Protein AF-A0A1I8HQC6-F1 (afdb_monomer)

InterPro domains:
  IPR019186 Nucleolar protein 12 [PF09805] (12-85)
  IPR019186 Nucleolar protein 12 [PTHR14577] (7-108)

Organism: NCBI:txid282301

pLDDT: mean 79.43, std 14.46, range [48.34, 97.94]

Mean predicted aligned error: 18.42 Å

Sequence (140 aa):
LEVMTRPPSKQKNKKPTAKRVILFDEAKRAEYLTGFHKRKVERRKLALRKAADELKEEKRLLKERHEALVLQRAGVLAPDMQMIECQPVTEELPEHTVTVTELDLQPTATIKEELQQEVERRIEDEAKQAKVSKKIQEED

Foldseek 3Di:
DDDDDDDDDDPDPDDDDPDDDDDDDVVVVVCVVVVPVVVVVVVVVVVVVVVVVVVVVVVVVVVVVVVVVVVVVVVVVDDPPPDPVQDFDWDDDPPDIDTDHDDPPDPCPVVVVVVVVVVVVVVVVVVVVVVVVVVVVVVD

Nearest PDB structures (foldseek):
  1fxk-assembly1_B  TM=2.837E-01  e=4.762E+00  Methanothermobacter thermautotrophicus
  6nrb-assembly1_2  TM=2.767E-01  e=6.279E+00  Homo sapiens

Radius of gyration: 35.56 Å; Cα contacts (8 Å, |Δi|>4): 19; chains: 1; bounding box: 65×60×91 Å

Secondary structure (DSSP, 8-state):
----PPP------------------HHHHHHHHHTHHHHHHHHHHHHHHHHHHHHHHHHHHHHHHHHHHHHHHHHHH-S---------EEEEETTEEEEE-------HHHHHHHHHHHHHHHHHHHHHHHHHHHHHHH--

Solvent-accessible surface area (backbone atoms only — not comparable to full-atom values): 8879 Å² total; per-residue (Å²): 135,85,80,87,72,79,76,87,76,82,79,71,89,70,75,86,71,79,87,81,82,85,82,76,60,62,68,63,49,49,48,60,73,66,37,54,66,60,53,52,50,51,53,51,51,52,52,52,49,51,54,52,51,52,52,50,51,52,53,50,54,50,49,54,52,49,53,51,49,50,52,54,49,50,65,74,59,59,92,75,76,67,78,78,74,84,66,72,53,69,51,79,50,102,88,52,75,49,75,56,72,86,78,82,76,70,66,69,63,59,61,49,52,53,50,50,55,50,53,50,51,50,53,52,51,53,53,50,49,55,50,53,57,52,54,60,68,72,77,114

Structure (mmCIF, N/CA/C/O backbone):
data_AF-A0A1I8HQC6-F1
#
_entry.id   AF-A0A1I8HQC6-F1
#
loop_
_atom_site.group_PDB
_atom_site.id
_atom_site.type_symbol
_atom_site.label_atom_id
_atom_site.label_alt_id
_atom_site.label_comp_id
_atom_site.label_asym_id
_atom_site.label_entity_id
_atom_site.label_seq_id
_atom_site.pdbx_PDB_ins_code
_atom_site.Cartn_x
_atom_site.Cartn_y
_atom_site.Cartn_z
_atom_site.occupancy
_atom_site.B_iso_or_equiv
_atom_site.auth_seq_id
_atom_site.auth_comp_id
_atom_site.auth_asym_id
_atom_site.auth_atom_id
_atom_site.pdbx_PDB_model_num
ATOM 1 N N . LEU A 1 1 ? 36.266 9.544 28.941 1.00 53.84 1 LEU A N 1
ATOM 2 C CA . LEU A 1 1 ? 34.788 9.620 28.944 1.00 53.84 1 LEU A CA 1
ATOM 3 C C . LEU A 1 1 ? 34.386 10.630 30.007 1.00 53.84 1 LEU A C 1
ATOM 5 O O . LEU A 1 1 ? 34.400 10.302 31.184 1.00 53.84 1 LEU A O 1
ATOM 9 N N . GLU A 1 2 ? 34.151 11.875 29.604 1.00 59.34 2 GLU A N 1
ATOM 10 C CA . GLU A 1 2 ? 33.737 12.947 30.510 1.00 59.34 2 GLU A CA 1
ATOM 11 C C . GLU A 1 2 ? 32.213 12.875 30.683 1.00 59.34 2 GLU A C 1
ATOM 13 O O . GLU A 1 2 ? 31.460 12.912 29.709 1.00 59.34 2 GLU A O 1
ATOM 18 N N . VAL A 1 3 ? 31.749 12.664 31.915 1.00 64.75 3 VAL A N 1
ATOM 19 C CA . VAL A 1 3 ? 30.323 12.494 32.214 1.00 64.75 3 VAL A CA 1
ATOM 20 C C . VAL A 1 3 ? 29.701 13.879 32.356 1.00 64.75 3 VAL A C 1
ATOM 22 O O . VAL A 1 3 ? 29.881 14.545 33.373 1.00 64.75 3 VAL A O 1
ATOM 25 N N . MET A 1 4 ? 28.954 14.318 31.340 1.00 71.69 4 MET A N 1
ATOM 26 C CA . MET A 1 4 ? 28.136 15.530 31.423 1.00 71.69 4 MET A CA 1
ATOM 27 C C . MET A 1 4 ? 27.062 15.349 32.505 1.00 71.69 4 MET A C 1
ATOM 29 O O . MET A 1 4 ? 26.015 14.744 32.270 1.00 71.69 4 MET A O 1
ATOM 33 N N . THR A 1 5 ? 27.300 15.879 33.703 1.00 77.88 5 THR A N 1
ATOM 34 C CA . THR A 1 5 ? 26.263 15.987 34.733 1.00 77.88 5 THR A CA 1
ATOM 35 C C . THR A 1 5 ? 25.451 17.260 34.495 1.00 77.88 5 THR A C 1
ATOM 37 O O . THR A 1 5 ? 25.993 18.331 34.221 1.00 77.88 5 THR A O 1
ATOM 40 N N . ARG A 1 6 ? 24.114 17.149 34.531 1.00 73.31 6 ARG A N 1
ATOM 41 C CA . ARG A 1 6 ? 23.240 18.322 34.381 1.00 73.31 6 ARG A CA 1
ATOM 42 C C . ARG A 1 6 ? 23.417 19.250 35.586 1.00 73.31 6 ARG A C 1
ATOM 44 O O . ARG A 1 6 ? 23.388 18.762 36.716 1.00 73.31 6 ARG A O 1
ATOM 51 N N . PRO A 1 7 ? 23.517 20.572 35.372 1.00 76.06 7 PRO A N 1
ATOM 52 C CA . PRO A 1 7 ? 23.606 21.524 36.468 1.00 76.06 7 PRO A CA 1
ATOM 53 C C . PRO A 1 7 ? 22.325 21.493 37.321 1.00 76.06 7 PRO A C 1
ATOM 55 O O . PRO A 1 7 ? 21.234 21.246 36.790 1.00 76.06 7 PRO A O 1
ATOM 58 N N . PRO A 1 8 ? 22.425 21.758 38.636 1.00 71.12 8 PRO A N 1
ATOM 59 C CA . PRO A 1 8 ? 21.281 21.714 39.537 1.00 71.12 8 PRO A CA 1
ATOM 60 C C . PRO A 1 8 ? 20.250 22.775 39.133 1.00 71.12 8 PRO A C 1
ATOM 62 O O . PRO A 1 8 ? 20.500 23.981 39.198 1.00 71.12 8 PRO A O 1
ATOM 65 N N . SER A 1 9 ? 19.066 22.335 38.700 1.00 73.00 9 SER A N 1
ATOM 66 C CA . SER A 1 9 ? 17.987 23.256 38.349 1.00 73.00 9 SER A CA 1
ATOM 67 C C . SER A 1 9 ? 17.439 23.911 39.619 1.00 73.00 9 SER A C 1
ATOM 69 O O . SER A 1 9 ? 16.928 23.213 40.497 1.00 73.00 9 SER A O 1
ATOM 71 N N . LYS A 1 10 ? 17.482 25.245 39.707 1.00 71.25 10 LYS A N 1
ATOM 72 C CA . LYS A 1 10 ? 16.782 25.999 40.758 1.00 71.25 10 LYS A CA 1
ATOM 73 C C . LYS A 1 10 ? 15.279 25.746 40.621 1.00 71.25 10 LYS A C 1
ATOM 75 O O . LYS A 1 10 ? 14.643 26.252 39.693 1.00 71.25 10 LYS A O 1
ATOM 80 N N . GLN A 1 11 ? 14.716 24.949 41.525 1.00 66.94 11 GLN A N 1
ATOM 81 C CA . GLN A 1 11 ? 13.277 24.716 41.590 1.00 66.94 11 GLN A CA 1
ATOM 82 C C . GLN A 1 11 ? 12.597 26.032 41.980 1.00 66.94 11 GLN A C 1
ATOM 84 O O . GLN A 1 11 ? 12.622 26.456 43.131 1.00 66.94 11 GLN A O 1
ATOM 89 N N . LYS A 1 12 ? 12.022 26.732 40.997 1.00 67.69 12 LYS A N 1
ATOM 90 C CA . LYS A 1 12 ? 11.152 27.879 41.272 1.00 67.69 12 LYS A CA 1
ATOM 91 C C . LYS A 1 12 ? 9.902 27.337 41.966 1.00 67.69 12 LYS A C 1
ATOM 93 O O . LYS A 1 12 ? 9.244 26.468 41.395 1.00 67.69 12 LYS A O 1
ATOM 98 N N . ASN A 1 13 ? 9.575 27.860 43.151 1.00 67.06 13 ASN A N 1
ATOM 99 C CA . ASN A 1 13 ? 8.313 27.605 43.852 1.00 67.06 13 ASN A CA 1
ATOM 100 C C . ASN A 1 13 ? 7.139 28.046 42.962 1.00 67.06 13 ASN A C 1
ATOM 102 O O . ASN A 1 13 ? 6.692 29.193 42.998 1.00 67.06 13 ASN A O 1
ATOM 106 N N . LYS A 1 14 ? 6.674 27.145 42.093 1.00 70.50 14 LYS A N 1
ATOM 107 C CA . LYS A 1 14 ? 5.477 27.353 41.283 1.00 70.50 14 LYS A CA 1
ATOM 108 C C . LYS A 1 14 ? 4.284 27.208 42.217 1.00 70.50 14 LYS A C 1
ATOM 110 O O . LYS A 1 14 ? 4.109 26.160 42.832 1.00 70.50 14 LYS A O 1
ATOM 115 N N . LYS A 1 15 ? 3.472 28.263 42.316 1.00 74.12 15 LYS A N 1
ATOM 116 C CA . LYS A 1 15 ? 2.173 28.207 42.999 1.00 74.12 15 LYS A CA 1
ATOM 117 C C . LYS A 1 15 ? 1.387 27.003 42.452 1.00 74.12 15 LYS A C 1
ATOM 119 O O . LYS A 1 15 ? 1.459 26.771 41.239 1.00 74.12 15 LYS A O 1
ATOM 124 N N . PRO A 1 16 ? 0.677 26.235 43.297 1.00 70.19 16 PRO A N 1
ATOM 125 C CA . PRO A 1 16 ? -0.081 25.083 42.832 1.00 70.19 16 PRO A CA 1
ATOM 126 C C . PRO A 1 16 ? -1.077 25.557 41.774 1.00 70.19 16 PRO A C 1
ATOM 128 O O . PRO A 1 16 ? -1.953 26.378 42.038 1.00 70.19 16 PRO A O 1
ATOM 131 N N . THR A 1 17 ? -0.881 25.093 40.542 1.00 73.38 17 THR A N 1
ATOM 132 C CA . THR A 1 17 ? -1.820 25.365 39.453 1.00 73.38 17 THR A CA 1
ATOM 133 C C . THR A 1 17 ? -3.131 24.650 39.766 1.00 73.38 17 THR A C 1
ATOM 135 O O . THR A 1 17 ? -3.125 23.561 40.345 1.00 73.38 17 THR A O 1
ATOM 138 N N . ALA A 1 18 ? -4.260 25.288 39.448 1.00 78.25 18 ALA A N 1
ATOM 139 C CA . ALA A 1 18 ? -5.580 24.721 39.699 1.00 78.25 18 ALA A CA 1
ATOM 140 C C . ALA A 1 18 ? -5.675 23.296 39.127 1.00 78.25 18 ALA A C 1
ATOM 142 O O . ALA A 1 18 ? -5.199 23.029 38.019 1.00 78.25 18 ALA A O 1
ATOM 143 N N . LYS A 1 19 ? -6.279 22.379 39.893 1.00 81.31 19 LYS A N 1
ATOM 144 C CA . LYS A 1 19 ? -6.438 20.975 39.496 1.00 81.31 19 LYS A CA 1
ATOM 145 C C . LYS A 1 19 ? -7.239 20.920 38.191 1.00 81.31 19 LYS A C 1
ATOM 147 O O . LYS A 1 19 ? -8.419 21.256 38.171 1.00 81.31 19 LYS A O 1
ATOM 152 N N . ARG A 1 20 ? -6.592 20.514 37.095 1.00 83.50 20 ARG A N 1
ATOM 153 C CA . ARG A 1 20 ? -7.245 20.328 35.795 1.00 83.50 20 ARG A CA 1
ATOM 154 C C . ARG A 1 20 ? -7.979 18.991 35.807 1.00 83.50 20 ARG A C 1
ATOM 156 O O . ARG A 1 20 ? -7.343 17.942 35.843 1.00 83.50 20 ARG A O 1
ATOM 163 N N . VAL A 1 21 ? -9.307 19.040 35.777 1.00 84.69 21 VAL A N 1
ATOM 164 C CA . VAL A 1 21 ? -10.147 17.845 35.657 1.00 84.69 21 VAL A CA 1
ATOM 165 C C . VAL A 1 21 ? -10.252 17.479 34.179 1.00 84.69 21 VAL A C 1
ATOM 167 O O . VAL A 1 21 ? -10.644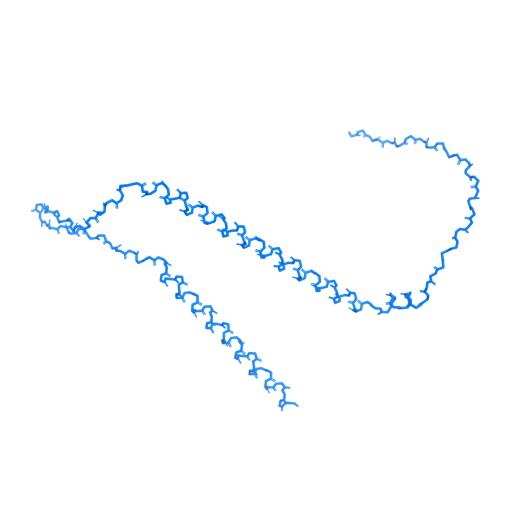 18.307 33.360 1.00 84.69 21 VAL A O 1
ATOM 170 N N . ILE A 1 22 ? -9.867 16.251 33.836 1.00 87.81 22 ILE A N 1
ATOM 171 C CA . ILE A 1 22 ? -10.054 15.695 32.495 1.00 87.81 22 ILE A CA 1
ATOM 172 C C . ILE A 1 22 ? -11.342 14.879 32.534 1.00 87.81 22 ILE A C 1
ATOM 174 O O . ILE A 1 22 ? -11.396 13.838 33.186 1.00 87.81 22 ILE A O 1
ATOM 178 N N . LEU A 1 23 ? -12.374 15.374 31.856 1.00 91.44 23 LEU A N 1
ATOM 179 C CA . LEU A 1 23 ? -13.627 14.655 31.657 1.00 91.44 23 LEU A CA 1
ATOM 180 C C . LEU A 1 23 ? -13.571 13.961 30.302 1.00 91.44 23 LEU A C 1
ATOM 182 O O . LEU A 1 23 ? -13.269 14.587 29.285 1.00 91.44 23 LEU A O 1
ATOM 186 N N . PHE A 1 24 ? -13.842 12.661 30.302 1.00 93.00 24 PHE A N 1
ATOM 187 C CA . PHE A 1 24 ? -13.966 11.893 29.075 1.00 93.00 24 PHE A CA 1
ATOM 188 C C . PHE A 1 24 ? -15.434 11.767 28.705 1.00 93.00 24 PHE A C 1
ATOM 190 O O . PHE A 1 24 ? -16.285 11.563 29.564 1.00 93.00 24 PHE A O 1
ATOM 197 N N . ASP A 1 25 ? -15.697 11.827 27.409 1.00 96.19 25 ASP A N 1
ATOM 198 C CA . ASP A 1 25 ? -16.954 11.360 26.847 1.00 96.19 25 ASP A CA 1
ATOM 199 C C . ASP A 1 25 ? -17.020 9.835 27.025 1.00 96.19 25 ASP A C 1
ATOM 201 O O . ASP A 1 25 ? -16.199 9.092 26.472 1.00 96.19 25 ASP A O 1
ATOM 205 N N . GLU A 1 26 ? -17.954 9.374 27.855 1.00 95.31 26 GLU A N 1
ATOM 206 C CA . GLU A 1 26 ? -18.069 7.967 28.233 1.00 95.31 26 GLU A CA 1
ATOM 207 C C . GLU A 1 26 ? -18.367 7.067 27.034 1.00 95.31 26 GLU A C 1
ATOM 209 O O . GLU A 1 26 ? -17.834 5.957 26.964 1.00 95.31 26 GLU A O 1
ATOM 214 N N . ALA A 1 27 ? -19.122 7.559 26.046 1.00 94.00 27 ALA A N 1
ATOM 215 C CA . ALA A 1 27 ? -19.441 6.804 24.840 1.00 94.00 27 ALA A CA 1
ATOM 216 C C . ALA A 1 27 ? -18.181 6.564 23.995 1.00 94.00 27 ALA A C 1
ATOM 218 O O . ALA A 1 27 ? -17.860 5.426 23.640 1.00 94.00 27 ALA A O 1
ATOM 219 N N . LYS A 1 28 ? -17.392 7.620 23.757 1.00 94.00 28 LYS A N 1
ATOM 220 C CA . LYS A 1 28 ? -16.106 7.511 23.043 1.00 94.00 28 LYS A CA 1
ATOM 221 C C . LYS A 1 28 ? -15.093 6.683 23.822 1.00 94.00 28 LYS A C 1
ATOM 223 O O . LYS A 1 28 ? -14.304 5.949 23.229 1.00 94.00 28 LYS A O 1
ATOM 228 N N . ARG A 1 29 ? -15.109 6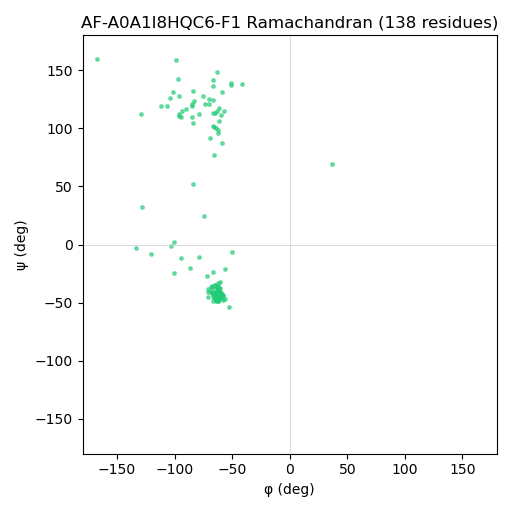.772 25.154 1.00 93.81 29 ARG A N 1
ATOM 229 C CA . ARG A 1 29 ? -14.250 5.961 26.022 1.00 93.81 29 ARG A CA 1
ATOM 230 C C . ARG A 1 29 ? -14.618 4.484 25.933 1.00 93.81 29 ARG A C 1
ATOM 232 O O . ARG A 1 29 ? -13.713 3.661 25.824 1.00 93.81 29 ARG A O 1
ATOM 239 N N . ALA A 1 30 ? -15.903 4.146 25.951 1.00 93.56 30 ALA A N 1
ATOM 240 C CA . ALA A 1 30 ? -16.372 2.774 25.803 1.00 93.56 30 ALA A CA 1
ATOM 241 C C . ALA A 1 30 ? -16.004 2.210 24.425 1.00 93.56 30 ALA A C 1
ATOM 243 O O . ALA A 1 30 ? -15.432 1.122 24.344 1.00 93.56 30 ALA A O 1
ATOM 244 N N . GLU A 1 31 ? -16.230 2.968 23.349 1.00 93.88 31 GLU A N 1
ATOM 245 C CA . GLU A 1 31 ? -15.809 2.574 22.002 1.00 93.88 31 GLU A CA 1
ATOM 246 C C . GLU A 1 31 ? -14.286 2.400 21.910 1.00 93.88 31 GLU A C 1
ATOM 248 O O . GLU A 1 31 ? -13.790 1.429 21.332 1.00 93.88 31 GLU A O 1
ATOM 253 N N . TYR A 1 32 ? -13.514 3.296 22.525 1.00 91.81 32 TYR A N 1
ATOM 254 C CA . TYR A 1 32 ? -12.067 3.154 22.579 1.00 91.81 32 TYR A CA 1
ATOM 255 C C . TYR A 1 32 ? -11.654 1.908 23.372 1.00 91.81 32 TYR A C 1
ATOM 257 O O . TYR A 1 32 ? -10.845 1.119 22.891 1.00 91.81 32 TYR A O 1
ATOM 265 N N . LEU A 1 33 ? -12.215 1.656 24.547 1.00 94.56 33 LEU A N 1
ATOM 266 C CA . LEU A 1 33 ? -11.825 0.509 25.366 1.00 94.56 33 LEU A CA 1
ATOM 267 C C . LEU A 1 33 ? -12.298 -0.833 24.800 1.00 94.56 33 LEU A C 1
ATOM 269 O O . LEU A 1 33 ? -11.641 -1.833 25.032 1.00 94.56 33 LEU A O 1
ATOM 273 N N . THR A 1 34 ? -13.382 -0.892 24.030 1.00 93.69 34 THR A N 1
ATOM 274 C CA . THR A 1 34 ? -13.901 -2.164 23.484 1.00 93.69 34 THR A CA 1
ATOM 275 C C . THR A 1 34 ? -13.516 -2.388 22.021 1.00 93.69 34 THR A C 1
ATOM 277 O O . THR A 1 34 ? -13.361 -3.521 21.566 1.00 93.69 34 THR A O 1
ATOM 280 N N . GLY A 1 35 ? -13.250 -1.316 21.274 1.00 94.88 35 GLY A N 1
ATOM 281 C CA . GLY A 1 35 ? -12.956 -1.327 19.840 1.00 94.88 35 GLY A CA 1
ATOM 282 C C . GLY A 1 35 ? -11.562 -1.834 19.449 1.00 94.88 35 GLY A C 1
ATOM 283 O O . GLY A 1 35 ? -11.051 -1.460 18.391 1.00 94.88 35 GLY A O 1
ATOM 284 N N . PHE A 1 36 ? -10.905 -2.666 20.266 1.00 95.31 36 PHE A N 1
ATOM 285 C CA . PHE A 1 36 ? -9.562 -3.183 19.972 1.00 95.31 36 PHE A CA 1
ATOM 286 C C . PHE A 1 36 ? -9.507 -3.974 18.666 1.00 95.31 36 PHE A C 1
ATOM 288 O O . PHE A 1 36 ? -8.556 -3.806 17.901 1.00 95.31 36 PHE A O 1
ATOM 295 N N . HIS A 1 37 ? -10.514 -4.815 18.399 1.00 94.94 37 HIS A N 1
ATOM 296 C CA . HIS A 1 37 ? -10.585 -5.576 17.153 1.00 94.94 37 HIS A CA 1
ATOM 297 C C . HIS A 1 37 ? -10.694 -4.637 15.947 1.00 94.94 37 HIS A C 1
ATOM 299 O O . HIS A 1 37 ? -9.878 -4.742 15.033 1.00 94.94 37 HIS A O 1
ATOM 305 N N . LYS A 1 38 ? -11.597 -3.644 16.007 1.00 95.50 38 LYS A N 1
ATOM 306 C CA . LYS A 1 38 ? -11.730 -2.597 14.981 1.00 95.50 38 LYS A CA 1
ATOM 307 C C . LYS A 1 38 ? -10.379 -1.927 14.711 1.00 95.50 38 LYS A C 1
ATOM 309 O O . LYS A 1 38 ? -9.893 -1.959 13.588 1.00 95.50 38 LYS A O 1
ATOM 314 N N . ARG A 1 39 ? -9.692 -1.428 15.748 1.00 94.94 39 ARG A N 1
ATOM 315 C CA . ARG A 1 39 ? -8.371 -0.789 15.583 1.00 94.94 39 ARG A CA 1
ATOM 316 C C . ARG A 1 39 ? -7.301 -1.737 15.052 1.00 94.94 39 ARG A C 1
ATOM 318 O O . ARG A 1 39 ? -6.442 -1.312 14.287 1.00 94.94 39 ARG A O 1
ATOM 325 N N . LYS A 1 40 ? -7.306 -3.006 15.466 1.00 97.31 40 LYS A N 1
ATOM 326 C CA . LYS A 1 40 ? -6.353 -4.008 14.972 1.00 97.31 40 LYS A CA 1
ATOM 327 C C . LYS A 1 40 ? -6.558 -4.247 13.476 1.00 97.31 40 LYS A C 1
ATOM 329 O O . LYS A 1 40 ? -5.577 -4.276 12.740 1.00 97.31 40 LYS A O 1
ATOM 334 N N . VAL A 1 41 ? -7.806 -4.362 13.033 1.00 96.50 41 VAL A N 1
ATOM 335 C CA . VAL A 1 41 ? -8.162 -4.488 11.616 1.00 96.50 41 VAL A CA 1
ATOM 336 C C . VAL A 1 41 ? -7.770 -3.231 10.841 1.00 96.50 41 VAL A C 1
ATOM 338 O O . VAL A 1 41 ? -7.094 -3.346 9.825 1.00 96.50 41 VAL A O 1
ATOM 341 N N . GLU A 1 42 ? -8.101 -2.042 11.341 1.00 96.25 42 GLU A N 1
ATOM 342 C CA . GLU A 1 42 ? -7.748 -0.779 10.682 1.00 96.25 42 GLU A CA 1
ATOM 343 C C . GLU A 1 42 ? -6.231 -0.592 10.560 1.00 96.25 42 GLU A C 1
ATOM 345 O O . GLU A 1 42 ? -5.739 -0.236 9.492 1.00 96.25 42 GLU A O 1
ATOM 350 N N . ARG A 1 43 ? -5.455 -0.937 11.597 1.00 97.69 43 ARG A N 1
ATOM 351 C CA . ARG A 1 43 ? -3.985 -0.928 11.509 1.00 97.69 43 ARG A CA 1
ATOM 352 C C . ARG A 1 43 ? -3.457 -1.890 10.447 1.00 97.69 43 ARG A C 1
ATOM 354 O O . ARG A 1 43 ? -2.556 -1.516 9.704 1.00 97.69 43 ARG A O 1
ATOM 361 N N . ARG A 1 44 ? -4.008 -3.106 10.355 1.00 97.25 44 ARG A N 1
ATOM 362 C CA . ARG A 1 44 ? -3.621 -4.078 9.315 1.00 97.25 44 ARG A CA 1
ATOM 363 C C . ARG A 1 44 ? -3.940 -3.547 7.921 1.00 97.25 44 ARG A C 1
ATOM 365 O O . ARG A 1 44 ? -3.071 -3.562 7.060 1.00 97.25 44 ARG A O 1
ATOM 372 N N . LYS A 1 45 ? -5.155 -3.031 7.712 1.00 97.56 45 LYS A N 1
ATOM 373 C CA . LYS A 1 45 ? -5.566 -2.433 6.434 1.00 97.56 45 LYS A CA 1
ATOM 374 C C . LYS A 1 45 ? -4.671 -1.260 6.045 1.00 97.56 45 LYS A C 1
ATOM 376 O O . LYS A 1 45 ? -4.283 -1.162 4.889 1.00 97.56 45 LYS A O 1
ATOM 381 N N . LEU A 1 46 ? -4.326 -0.396 7.000 1.00 97.94 46 LEU A N 1
ATOM 382 C CA . LEU A 1 46 ? -3.431 0.733 6.760 1.00 97.94 46 LEU A CA 1
ATOM 383 C C . LEU A 1 46 ? -2.036 0.265 6.338 1.00 97.94 46 LEU A C 1
ATOM 385 O O . LEU A 1 46 ? -1.495 0.796 5.377 1.00 97.94 46 LEU A O 1
ATOM 389 N N . ALA A 1 47 ? -1.472 -0.727 7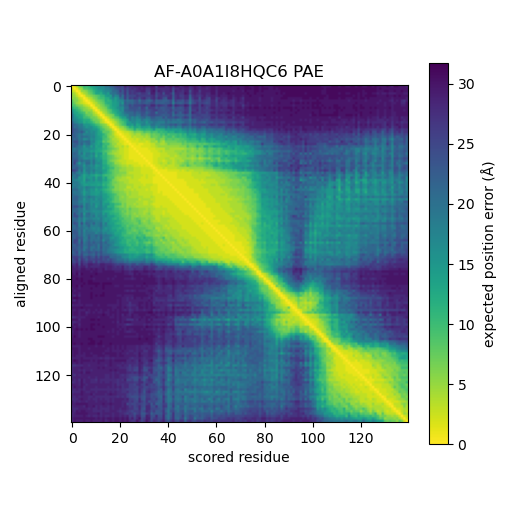.030 1.00 97.38 47 ALA A N 1
ATOM 390 C CA . ALA A 1 47 ? -0.169 -1.288 6.681 1.00 97.38 47 ALA A CA 1
ATOM 391 C C . ALA A 1 47 ? -0.176 -1.913 5.276 1.00 97.38 47 ALA A C 1
ATOM 393 O O . ALA A 1 47 ? 0.727 -1.650 4.491 1.00 97.38 47 ALA A O 1
ATOM 394 N N . LEU A 1 48 ? -1.230 -2.663 4.932 1.00 97.25 48 LEU A N 1
ATOM 395 C CA . LEU A 1 48 ? -1.391 -3.247 3.597 1.00 97.25 48 LEU A CA 1
ATOM 396 C C . LEU A 1 48 ? -1.528 -2.183 2.503 1.00 97.25 48 LEU A C 1
ATOM 398 O O . LEU A 1 48 ? -0.921 -2.319 1.448 1.00 97.25 48 LEU A O 1
ATOM 402 N N . ARG A 1 49 ? -2.303 -1.117 2.748 1.00 97.00 49 ARG A N 1
ATOM 403 C CA . ARG A 1 49 ? -2.435 -0.004 1.796 1.00 97.00 49 ARG A CA 1
ATOM 404 C C . ARG A 1 49 ? -1.100 0.695 1.566 1.00 97.00 49 ARG A C 1
ATOM 406 O O . ARG A 1 49 ? -0.703 0.834 0.421 1.00 97.00 49 ARG A O 1
ATOM 413 N N . LYS A 1 50 ? -0.385 1.039 2.641 1.00 97.06 50 LYS A N 1
ATOM 414 C CA . LYS A 1 50 ? 0.938 1.671 2.546 1.00 97.06 50 LYS A CA 1
ATOM 415 C C . LYS A 1 50 ? 1.929 0.820 1.756 1.00 97.06 50 LYS A C 1
ATOM 417 O O . LYS A 1 50 ? 2.527 1.327 0.821 1.00 97.06 50 LYS A O 1
ATOM 422 N N . ALA A 1 51 ? 2.017 -0.476 2.055 1.00 95.81 51 ALA A N 1
ATOM 423 C CA . ALA A 1 51 ? 2.884 -1.386 1.310 1.00 95.81 51 ALA A CA 1
ATOM 424 C C . ALA A 1 51 ? 2.493 -1.490 -0.177 1.00 95.81 51 ALA A C 1
ATOM 426 O O . ALA A 1 51 ? 3.354 -1.557 -1.049 1.00 95.81 51 ALA A O 1
ATOM 427 N N . ALA A 1 52 ? 1.193 -1.495 -0.490 1.00 96.56 52 ALA A N 1
ATOM 428 C CA . ALA A 1 52 ? 0.725 -1.522 -1.873 1.00 96.56 52 ALA A CA 1
ATOM 429 C C . ALA A 1 52 ? 1.038 -0.219 -2.627 1.00 96.56 52 ALA A C 1
ATOM 431 O O . ALA A 1 52 ? 1.341 -0.269 -3.819 1.00 96.56 52 ALA A O 1
ATOM 432 N N . ASP A 1 53 ? 0.954 0.927 -1.953 1.00 97.00 53 ASP A N 1
ATOM 433 C CA . ASP A 1 53 ? 1.275 2.231 -2.531 1.00 97.00 53 ASP A CA 1
ATOM 434 C C . ASP A 1 53 ? 2.789 2.371 -2.757 1.00 97.00 53 ASP A C 1
ATOM 436 O O . ASP A 1 53 ? 3.198 2.701 -3.868 1.00 97.00 53 ASP A O 1
ATOM 440 N N . GLU A 1 54 ? 3.616 1.980 -1.781 1.00 96.69 54 GLU A N 1
ATOM 441 C CA . GLU A 1 54 ? 5.083 1.923 -1.907 1.00 96.69 54 GLU A CA 1
ATOM 442 C C . GLU A 1 54 ? 5.510 1.043 -3.097 1.00 96.69 54 GLU A C 1
ATOM 444 O O . GLU A 1 54 ? 6.279 1.474 -3.954 1.00 96.69 54 GLU A O 1
ATOM 449 N N . LEU A 1 55 ? 4.927 -0.152 -3.240 1.00 96.12 55 LEU A N 1
ATOM 450 C CA . LEU A 1 55 ? 5.233 -1.064 -4.348 1.00 96.12 55 LEU A CA 1
ATOM 451 C C . LEU A 1 55 ? 4.846 -0.469 -5.715 1.00 96.12 55 LEU A C 1
ATOM 453 O O . LEU A 1 55 ? 5.556 -0.643 -6.710 1.00 96.12 55 LEU A O 1
ATOM 457 N N . LYS A 1 56 ? 3.715 0.243 -5.799 1.00 96.44 56 LYS A N 1
ATOM 458 C CA . LYS A 1 56 ? 3.309 0.931 -7.036 1.00 96.44 56 LYS A CA 1
ATOM 459 C C . LYS A 1 56 ? 4.281 2.047 -7.401 1.00 96.44 56 LYS A C 1
ATOM 461 O O . LYS A 1 56 ? 4.617 2.174 -8.579 1.00 96.44 56 LYS A O 1
ATOM 466 N N . GLU A 1 57 ? 4.717 2.835 -6.425 1.00 96.25 57 GLU A N 1
ATOM 467 C CA . GLU A 1 57 ? 5.686 3.911 -6.637 1.00 96.25 57 GLU A CA 1
ATOM 468 C C . GLU A 1 57 ? 7.042 3.364 -7.088 1.00 96.25 57 GLU A C 1
ATOM 470 O O . GLU A 1 57 ? 7.585 3.836 -8.088 1.00 96.25 57 GLU A O 1
ATOM 475 N N . GLU A 1 58 ? 7.540 2.305 -6.447 1.00 94.88 58 GLU A N 1
ATOM 476 C CA . GLU A 1 58 ? 8.773 1.626 -6.857 1.00 94.88 58 GLU A CA 1
ATOM 477 C C . GLU A 1 58 ? 8.681 1.088 -8.288 1.00 94.88 58 GLU A C 1
ATOM 479 O O . GLU A 1 58 ? 9.584 1.306 -9.099 1.00 94.88 58 GLU A O 1
ATOM 484 N N . LYS A 1 59 ? 7.563 0.439 -8.644 1.00 94.94 59 LYS A N 1
ATOM 485 C CA . LYS A 1 59 ? 7.321 -0.025 -10.018 1.00 94.94 59 LYS A CA 1
ATOM 486 C C . LYS A 1 59 ? 7.310 1.124 -11.019 1.00 94.94 59 LYS A C 1
ATOM 488 O O . LYS A 1 59 ? 7.832 0.961 -12.120 1.00 94.94 59 LYS A O 1
ATOM 493 N N . ARG A 1 60 ? 6.708 2.263 -10.667 1.00 95.88 60 ARG A N 1
ATOM 494 C CA . ARG A 1 60 ? 6.668 3.443 -11.539 1.00 95.88 60 ARG A CA 1
ATOM 495 C C . ARG A 1 60 ? 8.073 3.989 -11.771 1.00 95.88 60 ARG A C 1
ATOM 497 O O . ARG A 1 60 ? 8.470 4.160 -12.918 1.00 95.88 60 ARG A O 1
ATOM 504 N N . LEU A 1 61 ? 8.848 4.156 -10.702 1.00 95.44 61 LEU A N 1
ATOM 505 C CA . LEU A 1 61 ? 10.222 4.646 -10.778 1.00 95.44 61 LEU A CA 1
ATOM 506 C C . LEU A 1 61 ? 11.127 3.699 -11.576 1.00 95.44 61 LEU A C 1
ATOM 508 O O . LEU A 1 61 ? 11.981 4.149 -12.337 1.00 95.44 61 LEU A O 1
ATOM 512 N N . LEU A 1 62 ? 10.944 2.385 -11.427 1.00 94.44 62 LEU A N 1
ATOM 513 C CA . LEU A 1 62 ? 11.715 1.399 -12.178 1.00 94.44 62 LEU A CA 1
ATOM 514 C C . LEU A 1 62 ? 11.398 1.453 -13.679 1.00 94.44 62 LEU A C 1
ATOM 516 O O . LEU A 1 62 ? 12.319 1.380 -14.490 1.00 94.44 62 LEU A O 1
ATOM 520 N N . LYS A 1 63 ? 10.121 1.629 -14.047 1.00 94.75 63 LYS A N 1
ATOM 521 C CA . LYS A 1 63 ? 9.709 1.831 -15.445 1.00 94.75 63 LYS A CA 1
ATOM 522 C C . LYS A 1 63 ? 10.303 3.107 -16.029 1.00 94.75 63 LYS A C 1
ATOM 524 O O . LYS A 1 63 ? 10.934 3.034 -17.074 1.00 94.75 63 LYS A O 1
ATOM 529 N N . GLU A 1 64 ? 10.190 4.230 -15.323 1.00 93.69 64 GLU A N 1
ATOM 530 C CA . GLU A 1 64 ? 10.763 5.514 -15.754 1.00 93.69 64 GLU A CA 1
ATOM 531 C C . GLU A 1 64 ? 12.284 5.410 -15.962 1.00 93.69 64 GLU A C 1
ATOM 533 O O . GLU A 1 64 ? 12.813 5.857 -16.978 1.00 93.69 64 GLU A O 1
ATOM 538 N N . ARG A 1 65 ? 13.003 4.757 -15.038 1.00 92.69 65 ARG A N 1
ATOM 539 C CA . ARG A 1 65 ? 14.448 4.508 -15.179 1.00 92.69 65 ARG A CA 1
ATOM 540 C C . ARG A 1 65 ? 14.773 3.608 -16.365 1.00 92.69 65 ARG A C 1
ATOM 542 O O . ARG A 1 65 ? 15.751 3.862 -17.063 1.00 92.69 65 ARG A O 1
ATOM 549 N N . HIS A 1 66 ? 13.985 2.558 -16.579 1.00 92.75 66 HIS A N 1
ATOM 550 C CA . HIS A 1 66 ? 14.173 1.651 -17.704 1.00 92.75 66 HIS A CA 1
ATOM 551 C C . HIS A 1 66 ? 13.939 2.370 -19.036 1.00 92.75 66 HIS A C 1
ATOM 553 O O . HIS A 1 66 ? 14.767 2.265 -19.932 1.00 92.75 66 HIS A O 1
ATOM 559 N N . GLU A 1 67 ? 12.855 3.134 -19.160 1.00 91.00 67 GLU A N 1
ATOM 560 C CA . GLU A 1 67 ? 12.557 3.938 -20.349 1.00 91.00 67 GLU A CA 1
ATOM 561 C C . GLU A 1 67 ? 13.660 4.964 -20.626 1.00 91.00 67 GLU A C 1
ATOM 563 O O . GLU A 1 67 ? 14.133 5.060 -21.757 1.00 91.00 67 GLU A O 1
ATOM 568 N N . ALA A 1 68 ? 14.146 5.661 -19.594 1.00 87.75 68 ALA A N 1
ATOM 569 C CA . ALA A 1 68 ? 15.262 6.592 -19.728 1.00 87.75 68 ALA A CA 1
ATOM 570 C C . ALA A 1 68 ? 16.550 5.897 -20.199 1.00 87.75 68 ALA A C 1
ATOM 572 O O . ALA A 1 68 ? 17.240 6.412 -21.078 1.00 87.75 68 ALA A O 1
ATOM 573 N N . LEU A 1 69 ? 16.861 4.712 -19.661 1.00 88.94 69 LEU A N 1
ATOM 574 C CA . LEU A 1 69 ? 18.021 3.925 -20.080 1.00 88.94 69 LEU A CA 1
ATOM 575 C C . LEU A 1 69 ? 17.871 3.430 -21.520 1.00 88.94 69 LEU A C 1
ATOM 577 O O . LEU A 1 69 ? 18.828 3.509 -22.285 1.00 88.94 69 LEU A O 1
ATOM 581 N N . VAL A 1 70 ? 16.687 2.952 -21.910 1.00 88.81 70 VAL A N 1
ATOM 582 C CA . VAL A 1 70 ? 16.399 2.531 -23.289 1.00 88.81 70 VAL A CA 1
ATOM 583 C C . VAL A 1 70 ? 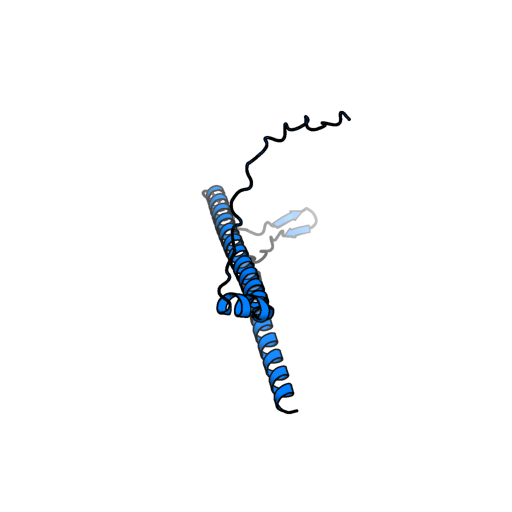16.556 3.703 -24.247 1.00 88.81 70 VAL A C 1
ATOM 585 O O . VAL A 1 70 ? 17.204 3.546 -25.276 1.00 88.81 70 VAL A O 1
ATOM 588 N N . LEU A 1 71 ? 16.031 4.882 -23.907 1.00 86.44 71 LEU A N 1
ATOM 589 C CA . LEU A 1 71 ? 16.158 6.070 -24.745 1.00 86.44 71 LEU A CA 1
ATOM 590 C C . LEU A 1 71 ? 17.615 6.543 -24.844 1.00 86.44 71 LEU A C 1
ATOM 592 O O . LEU A 1 71 ? 18.079 6.866 -25.934 1.00 86.44 71 LEU A O 1
ATOM 596 N N . GLN A 1 72 ? 18.363 6.523 -23.735 1.00 82.50 72 GLN A N 1
ATOM 597 C CA . GLN A 1 72 ? 19.797 6.821 -23.731 1.00 82.50 72 GLN A CA 1
ATOM 598 C C . GLN A 1 72 ? 20.573 5.822 -24.599 1.00 82.50 72 GLN A C 1
ATOM 600 O O . GLN A 1 72 ? 21.424 6.217 -25.389 1.00 82.50 72 GLN A O 1
ATOM 605 N N . ARG A 1 73 ? 20.263 4.527 -24.480 1.00 79.38 73 ARG A N 1
ATOM 606 C CA . ARG A 1 73 ? 20.867 3.451 -25.271 1.00 79.38 73 ARG A CA 1
ATOM 607 C C . ARG A 1 73 ? 20.541 3.632 -26.754 1.00 79.38 73 ARG A C 1
ATOM 609 O O . ARG A 1 73 ? 21.457 3.598 -27.560 1.00 79.38 73 ARG A O 1
ATOM 616 N N . ALA A 1 74 ? 19.286 3.901 -27.105 1.00 74.69 74 ALA A N 1
ATOM 617 C CA . ALA A 1 74 ? 18.851 4.161 -28.476 1.00 74.69 74 ALA A CA 1
ATOM 618 C C . ALA A 1 74 ? 19.522 5.408 -29.076 1.00 74.69 74 ALA A C 1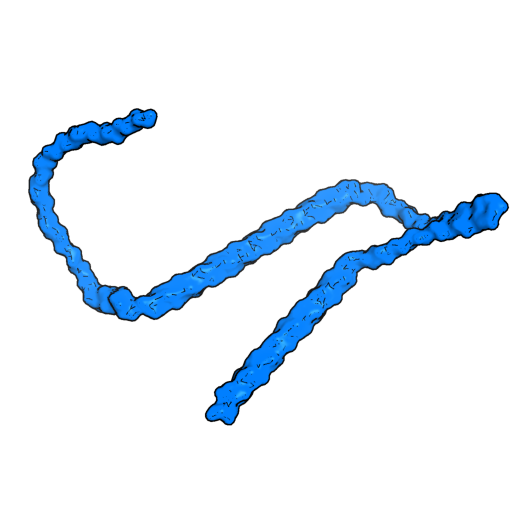
ATOM 620 O O . ALA A 1 74 ? 19.970 5.364 -30.217 1.00 74.69 74 ALA A O 1
ATOM 621 N N . GLY A 1 75 ? 19.674 6.483 -28.295 1.00 65.88 75 GLY A N 1
ATOM 622 C CA . GLY A 1 75 ? 20.399 7.687 -28.713 1.00 65.88 75 GLY A CA 1
ATOM 623 C C . GLY A 1 75 ? 21.905 7.474 -28.913 1.00 65.88 75 GLY A C 1
ATOM 624 O O . GLY A 1 75 ? 22.527 8.212 -29.667 1.00 65.88 75 GLY A O 1
ATOM 625 N N . VAL A 1 76 ? 22.491 6.455 -28.276 1.00 57.59 76 VAL A N 1
ATOM 626 C CA . VAL A 1 76 ? 23.884 6.025 -28.499 1.00 57.59 76 VAL A CA 1
ATOM 627 C C . VAL A 1 76 ? 23.995 5.023 -29.662 1.00 57.59 76 VAL A C 1
ATOM 629 O O . VAL A 1 76 ? 25.073 4.866 -30.225 1.00 57.59 76 VAL A O 1
ATOM 632 N N . LEU A 1 77 ? 22.899 4.356 -30.046 1.00 53.91 77 LEU A N 1
ATOM 633 C CA . LEU A 1 77 ? 22.882 3.271 -31.039 1.00 53.91 77 LEU A CA 1
ATOM 634 C C . LEU A 1 77 ? 22.421 3.665 -32.453 1.00 53.91 77 LEU A C 1
ATOM 636 O O . LEU A 1 77 ? 22.401 2.798 -33.322 1.00 53.91 77 LEU A O 1
ATOM 640 N N . ALA A 1 78 ? 22.105 4.930 -32.738 1.00 51.81 78 ALA A N 1
ATOM 641 C CA . ALA A 1 78 ? 21.816 5.372 -34.108 1.00 51.81 78 ALA A CA 1
ATOM 642 C C . ALA A 1 78 ? 22.650 6.615 -34.458 1.00 51.81 78 ALA A C 1
ATOM 644 O O . ALA A 1 78 ? 22.446 7.672 -33.857 1.00 51.81 78 ALA A O 1
ATOM 645 N N . PRO A 1 79 ? 23.609 6.481 -35.399 1.00 48.62 79 PRO A N 1
ATOM 646 C CA . PRO A 1 79 ? 23.229 6.585 -36.813 1.00 48.62 79 PRO A CA 1
ATOM 647 C C . PRO A 1 79 ? 23.773 5.509 -37.777 1.00 48.62 79 PRO A C 1
ATOM 649 O O . PRO A 1 79 ? 23.367 5.531 -38.932 1.00 48.62 79 PRO A O 1
ATOM 652 N N . ASP A 1 80 ? 24.611 4.557 -37.348 1.00 48.34 80 ASP A N 1
ATOM 653 C CA . ASP A 1 80 ? 25.347 3.676 -38.285 1.00 48.34 80 ASP A CA 1
ATOM 654 C C . ASP A 1 80 ? 25.217 2.166 -38.003 1.00 48.34 80 ASP A C 1
ATOM 656 O O . ASP A 1 80 ? 26.112 1.386 -38.308 1.00 48.34 80 ASP A O 1
ATOM 660 N N . MET A 1 81 ? 24.077 1.702 -37.481 1.00 49.16 81 MET A N 1
ATOM 661 C CA . MET A 1 81 ? 23.712 0.276 -37.572 1.00 49.16 81 MET A CA 1
ATOM 662 C C . MET A 1 81 ? 23.034 -0.004 -38.924 1.00 49.16 81 MET A C 1
ATOM 664 O O . MET A 1 81 ? 21.920 -0.516 -39.015 1.00 49.16 81 MET A O 1
ATOM 668 N N . GLN A 1 82 ? 23.696 0.406 -40.005 1.00 48.72 82 GLN A N 1
ATOM 669 C CA . GLN A 1 82 ? 23.356 -0.064 -41.338 1.00 48.72 82 GLN A CA 1
ATOM 670 C C . GLN A 1 82 ? 23.653 -1.560 -41.348 1.00 48.72 82 GLN A C 1
ATOM 672 O O . GLN A 1 82 ? 24.807 -1.945 -41.201 1.00 48.72 82 GLN A O 1
ATOM 677 N N . MET A 1 83 ? 22.602 -2.375 -41.467 1.00 49.44 83 MET A N 1
ATOM 678 C CA . MET A 1 83 ? 22.625 -3.590 -42.281 1.00 49.44 83 MET A CA 1
ATOM 679 C C . MET A 1 83 ? 23.971 -4.331 -42.240 1.00 49.44 83 MET A C 1
ATOM 681 O O . MET A 1 83 ? 24.694 -4.360 -43.234 1.00 49.44 83 MET A O 1
ATOM 685 N N . ILE A 1 84 ? 24.330 -4.927 -41.099 1.00 54.06 84 ILE A N 1
ATOM 686 C CA . ILE A 1 84 ? 25.313 -6.008 -41.143 1.00 54.06 84 ILE A CA 1
ATOM 687 C C . ILE A 1 84 ? 24.569 -7.147 -41.831 1.00 54.06 84 ILE A C 1
ATOM 689 O O . ILE A 1 84 ? 23.808 -7.882 -41.208 1.00 54.06 84 ILE A O 1
ATOM 693 N N . GLU A 1 85 ? 24.683 -7.217 -43.152 1.00 52.38 85 GLU A N 1
ATOM 694 C CA . GLU A 1 85 ? 24.337 -8.420 -43.887 1.00 52.38 85 GLU A CA 1
ATOM 695 C C . GLU A 1 85 ? 25.291 -9.502 -43.375 1.00 52.38 85 GLU A C 1
ATOM 697 O O . GLU A 1 85 ? 26.447 -9.564 -43.792 1.00 52.38 85 GLU A O 1
ATOM 702 N N . CYS A 1 86 ? 24.833 -10.299 -42.403 1.00 54.28 86 CYS A N 1
ATOM 703 C CA . CYS A 1 86 ? 25.538 -11.473 -41.895 1.00 54.28 86 CYS A CA 1
ATOM 704 C C . CYS A 1 86 ? 25.615 -12.513 -43.019 1.00 54.28 86 CYS A C 1
ATOM 706 O O . CYS A 1 86 ? 24.840 -13.465 -43.082 1.00 54.28 86 CYS A O 1
ATOM 708 N N . GLN A 1 87 ? 26.523 -12.288 -43.960 1.00 57.91 87 GLN A N 1
ATOM 709 C CA . GLN A 1 87 ? 26.898 -13.267 -44.962 1.00 57.91 87 GLN A CA 1
ATOM 710 C C . GLN A 1 87 ? 27.796 -14.300 -44.265 1.00 57.91 87 GLN A C 1
ATOM 712 O O . GLN A 1 87 ? 28.756 -13.904 -43.599 1.00 57.91 87 GLN A O 1
ATOM 717 N N . PRO A 1 88 ? 27.502 -15.608 -44.365 1.00 63.09 88 PRO A N 1
ATOM 718 C CA . PRO A 1 88 ? 28.344 -16.633 -43.763 1.00 63.09 88 PRO A CA 1
ATOM 719 C C . PRO A 1 88 ? 29.738 -16.570 -44.394 1.00 63.09 88 PRO A C 1
ATOM 721 O O . PRO A 1 88 ? 29.893 -16.764 -45.599 1.00 63.09 88 PRO A O 1
ATOM 724 N N . VAL A 1 89 ? 30.754 -16.272 -43.583 1.00 73.75 89 VAL A N 1
ATOM 725 C CA . VAL A 1 89 ? 32.141 -16.191 -44.048 1.00 73.75 89 VAL A CA 1
ATOM 726 C C . VAL A 1 89 ? 32.733 -17.597 -44.016 1.00 73.75 89 VAL A C 1
ATOM 728 O O . VAL A 1 89 ? 32.938 -18.189 -42.954 1.00 73.75 89 VAL A O 1
ATOM 731 N N . THR A 1 90 ? 32.958 -18.155 -45.202 1.00 71.75 90 THR A N 1
ATOM 732 C CA . THR A 1 90 ? 33.737 -19.380 -45.405 1.00 71.75 90 THR A CA 1
ATOM 733 C C . THR A 1 90 ? 35.194 -19.033 -45.623 1.00 71.75 90 THR A C 1
ATOM 735 O O . THR A 1 90 ? 35.531 -18.405 -46.627 1.00 71.75 90 THR A O 1
ATOM 738 N N . GLU A 1 91 ? 36.054 -19.483 -44.716 1.00 77.50 91 GLU A N 1
ATOM 739 C CA . GLU A 1 91 ? 37.501 -19.418 -44.899 1.00 77.50 91 GLU A CA 1
ATOM 740 C C . GLU A 1 91 ? 38.032 -20.807 -45.268 1.00 77.50 91 GLU A C 1
ATOM 742 O O . GLU A 1 91 ? 37.774 -21.802 -44.579 1.00 77.50 91 GLU A O 1
ATOM 747 N N . GLU A 1 92 ? 38.757 -20.884 -46.385 1.00 75.38 92 GLU A N 1
ATOM 748 C CA . GLU A 1 92 ? 39.398 -22.119 -46.832 1.00 75.38 92 GLU A CA 1
ATOM 749 C C . GLU A 1 92 ? 40.838 -22.175 -46.317 1.00 75.38 92 GLU A C 1
ATOM 751 O O . GLU A 1 92 ? 41.684 -21.359 -46.693 1.00 75.38 92 GLU A O 1
ATOM 756 N N . LEU A 1 93 ? 41.115 -23.147 -45.445 1.00 81.75 93 LEU A N 1
ATOM 757 C CA . LEU A 1 93 ? 42.452 -23.449 -44.949 1.00 81.75 93 LEU A CA 1
ATOM 758 C C . LEU A 1 93 ? 43.048 -24.639 -45.727 1.00 81.75 93 LEU A C 1
ATOM 760 O O . LEU A 1 93 ? 42.300 -25.440 -46.287 1.00 81.75 93 LEU A O 1
ATOM 764 N N . PRO A 1 94 ? 44.386 -24.810 -45.745 1.00 83.69 94 PRO A N 1
ATOM 765 C CA . PRO A 1 94 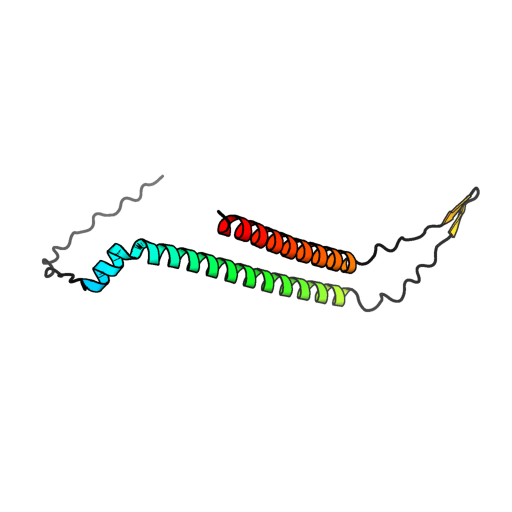? 45.071 -25.743 -46.651 1.00 83.69 94 PRO A CA 1
ATOM 766 C C . PRO A 1 94 ? 44.625 -27.214 -46.605 1.00 83.69 94 PRO A C 1
ATOM 768 O O . PRO A 1 94 ? 44.861 -27.935 -47.569 1.00 83.69 94 PRO A O 1
ATOM 771 N N . GLU A 1 95 ? 43.996 -27.667 -45.516 1.00 77.94 95 GLU A N 1
ATOM 772 C CA . GLU A 1 95 ? 43.501 -29.046 -45.385 1.00 77.94 95 GLU A CA 1
ATOM 773 C C . GLU A 1 95 ? 41.985 -29.160 -45.143 1.00 77.94 95 GLU A C 1
ATOM 775 O O . GLU A 1 95 ? 41.464 -30.274 -45.152 1.00 77.94 95 GLU A O 1
ATOM 780 N N . HIS A 1 96 ? 41.258 -28.059 -44.905 1.00 82.00 96 HIS A N 1
ATOM 781 C CA . HIS A 1 96 ? 39.813 -28.091 -44.630 1.00 82.00 96 HIS A CA 1
ATOM 782 C C . HIS A 1 96 ? 39.149 -26.706 -44.699 1.00 82.00 96 HIS A C 1
ATOM 784 O O . HIS A 1 96 ? 39.789 -25.670 -44.531 1.00 82.00 96 HIS A O 1
ATOM 790 N N . THR A 1 97 ? 37.828 -26.701 -44.885 1.00 82.94 97 THR A N 1
ATOM 791 C CA . THR A 1 97 ? 36.988 -25.495 -44.929 1.00 82.94 97 THR A CA 1
ATOM 792 C C . THR A 1 97 ? 36.247 -25.280 -43.614 1.00 82.94 97 THR A C 1
ATOM 794 O O . THR A 1 97 ? 35.588 -26.201 -43.122 1.00 82.94 97 THR A O 1
ATOM 797 N N . VAL A 1 98 ? 36.303 -24.060 -43.070 1.00 83.56 98 VAL A N 1
ATOM 798 C CA . VAL A 1 98 ? 35.560 -23.669 -41.862 1.00 83.56 98 VAL A CA 1
ATOM 799 C C . VAL A 1 98 ? 34.484 -22.646 -42.232 1.00 83.56 98 VAL A C 1
ATOM 801 O O . VAL A 1 98 ? 34.780 -21.559 -42.723 1.00 83.56 98 VAL A O 1
ATOM 804 N N . THR A 1 99 ? 33.218 -22.998 -41.990 1.00 76.88 99 THR A N 1
ATOM 805 C CA . THR A 1 99 ? 32.054 -22.104 -42.109 1.00 76.88 99 THR A CA 1
ATOM 806 C C . THR A 1 99 ? 31.713 -21.535 -40.733 1.00 76.88 99 THR A C 1
ATOM 808 O O . THR A 1 99 ? 31.258 -22.283 -39.863 1.00 76.88 99 THR A O 1
ATOM 811 N N . VAL A 1 100 ? 31.893 -20.230 -40.521 1.00 80.56 100 VAL A N 1
ATOM 812 C CA . VAL A 1 100 ? 31.454 -19.574 -39.280 1.00 80.56 100 VAL A CA 1
ATOM 813 C C . VAL A 1 100 ? 30.067 -18.972 -39.505 1.00 80.56 100 VAL A C 1
ATOM 815 O O . VAL A 1 100 ? 29.909 -18.008 -40.249 1.00 80.56 100 VAL A O 1
ATOM 818 N N . THR A 1 101 ? 29.047 -19.561 -38.877 1.00 72.25 101 THR A N 1
ATOM 819 C CA . THR A 1 101 ? 27.673 -19.036 -38.855 1.00 72.25 101 THR A CA 1
ATOM 820 C C . THR A 1 101 ? 27.363 -18.467 -37.479 1.00 72.25 101 THR A C 1
ATOM 822 O O . THR A 1 101 ? 27.380 -19.203 -36.489 1.00 72.25 101 THR A O 1
ATOM 825 N N . GLU A 1 102 ? 27.051 -17.177 -37.407 1.00 70.50 102 GLU A N 1
ATOM 826 C CA . GLU A 1 102 ? 26.506 -16.574 -36.193 1.00 70.50 102 GLU A CA 1
ATOM 827 C C . GLU A 1 102 ? 25.073 -17.083 -35.978 1.00 70.50 102 GLU A C 1
ATOM 829 O O . GLU A 1 102 ? 24.235 -17.031 -36.878 1.00 70.50 102 GLU A O 1
ATOM 834 N N . LEU A 1 103 ? 24.798 -17.643 -34.799 1.00 65.94 103 LEU A N 1
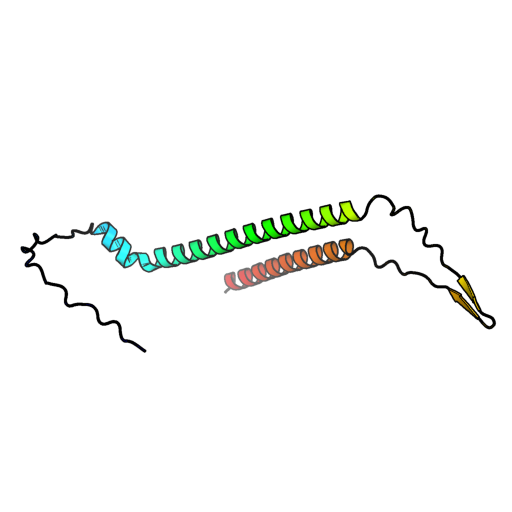ATOM 835 C CA . LEU A 1 103 ? 23.461 -18.099 -34.429 1.00 65.94 103 LEU A CA 1
ATOM 836 C C . LEU A 1 103 ? 22.673 -16.918 -33.868 1.00 65.94 103 LEU A C 1
ATOM 838 O O . LEU A 1 103 ? 23.056 -16.348 -32.845 1.00 65.94 103 LEU A O 1
ATOM 842 N N . ASP A 1 104 ? 21.549 -16.599 -34.505 1.00 61.88 104 ASP A N 1
ATOM 843 C CA . ASP A 1 104 ? 20.594 -15.615 -34.001 1.00 61.88 104 ASP A CA 1
ATOM 844 C C . ASP A 1 104 ? 19.993 -16.124 -32.679 1.00 61.88 104 ASP A C 1
ATOM 846 O O . ASP A 1 104 ? 19.098 -16.976 -32.645 1.00 61.88 104 ASP A O 1
ATOM 850 N N . LEU A 1 105 ? 20.500 -15.615 -31.552 1.00 64.00 105 LEU A N 1
ATOM 851 C CA . LEU A 1 105 ? 19.818 -15.738 -30.269 1.00 64.00 105 LEU A CA 1
ATOM 852 C C . LEU A 1 105 ? 18.534 -14.915 -30.376 1.00 64.00 105 LEU A C 1
ATOM 854 O O . LEU A 1 105 ? 18.564 -13.688 -30.299 1.00 64.00 105 LEU A O 1
ATOM 858 N N . GLN A 1 106 ? 17.415 -15.612 -30.582 1.00 55.56 106 GLN A N 1
ATOM 859 C CA . GLN A 1 106 ? 16.077 -15.030 -30.677 1.00 55.56 106 GLN A CA 1
ATOM 860 C C . GLN A 1 106 ? 15.873 -13.926 -29.623 1.00 55.56 106 GLN A C 1
ATOM 862 O O . GLN A 1 106 ? 16.285 -14.082 -28.464 1.00 55.56 106 GLN A O 1
ATOM 867 N N . PRO A 1 107 ? 15.231 -12.804 -29.994 1.00 57.72 107 PRO A N 1
ATOM 868 C CA . PRO A 1 107 ? 15.082 -11.670 -29.103 1.00 57.72 107 PRO A CA 1
ATOM 869 C C . PRO A 1 107 ? 14.336 -12.106 -27.842 1.00 57.72 107 PRO A C 1
ATOM 871 O O . PRO A 1 107 ? 13.258 -12.685 -27.907 1.00 57.72 107 PRO A O 1
ATOM 874 N N . THR A 1 108 ? 14.879 -11.745 -26.679 1.00 56.84 108 THR A N 1
ATOM 875 C CA . THR A 1 108 ? 14.309 -11.997 -25.337 1.00 56.84 108 THR A CA 1
ATOM 876 C C . THR A 1 108 ? 12.836 -11.583 -25.145 1.00 56.84 108 THR A C 1
ATOM 878 O O . THR A 1 108 ? 12.262 -11.841 -24.089 1.00 56.84 108 THR A O 1
ATOM 881 N N . ALA A 1 109 ? 12.219 -10.923 -26.129 1.00 58.31 109 ALA A N 1
ATOM 882 C CA . ALA A 1 109 ? 10.804 -10.579 -26.167 1.00 58.31 109 ALA A CA 1
ATOM 883 C C . ALA A 1 109 ? 9.891 -11.817 -26.217 1.00 58.31 109 ALA A C 1
ATOM 885 O O . ALA A 1 109 ? 8.931 -11.861 -25.453 1.00 58.31 109 ALA A O 1
ATOM 886 N N . THR A 1 110 ? 10.221 -12.841 -27.013 1.00 61.12 110 THR A N 1
ATOM 887 C CA . THR A 1 110 ? 9.422 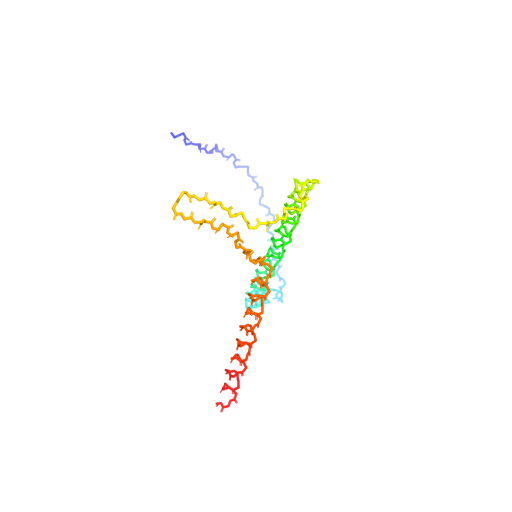-14.082 -27.083 1.00 61.12 110 THR A CA 1
ATOM 888 C C . THR A 1 110 ? 9.445 -14.829 -25.751 1.00 61.12 110 THR A C 1
ATOM 890 O O . THR A 1 110 ? 8.404 -15.197 -25.219 1.00 61.12 110 THR A O 1
ATOM 893 N N . ILE A 1 111 ? 10.622 -14.918 -25.126 1.00 65.75 111 ILE A N 1
ATOM 894 C CA . ILE A 1 111 ? 10.800 -15.517 -23.793 1.00 65.75 111 ILE A CA 1
ATOM 895 C C . ILE A 1 111 ? 9.976 -14.764 -22.733 1.00 65.75 111 ILE A C 1
ATOM 897 O O . ILE A 1 111 ? 9.418 -15.372 -21.821 1.00 65.75 111 ILE A O 1
ATOM 901 N N . LYS A 1 112 ? 9.869 -13.431 -22.829 1.00 66.88 112 LYS A N 1
ATOM 902 C CA . LYS A 1 112 ? 9.045 -12.633 -21.905 1.00 66.88 112 LYS A CA 1
ATOM 903 C C . LYS A 1 112 ? 7.551 -12.907 -22.075 1.00 66.88 112 LYS A C 1
ATOM 905 O O . LYS A 1 112 ? 6.864 -13.005 -21.061 1.00 66.88 112 LYS A O 1
ATOM 910 N N . GLU A 1 113 ? 7.064 -13.033 -23.308 1.00 75.69 113 GLU A N 1
ATOM 911 C CA . GLU A 1 113 ? 5.662 -13.376 -23.585 1.00 75.69 113 GLU A CA 1
ATOM 912 C C . GLU A 1 113 ? 5.321 -14.792 -23.104 1.00 75.69 113 GLU A C 1
ATOM 914 O O . GLU A 1 113 ? 4.304 -14.987 -22.438 1.00 75.69 113 GLU A O 1
ATOM 919 N N . GLU A 1 114 ? 6.202 -15.767 -23.337 1.00 77.62 114 GLU A N 1
ATOM 920 C CA . GLU A 1 114 ? 6.035 -17.141 -22.847 1.00 77.62 114 GLU A CA 1
ATOM 921 C C . GLU A 1 114 ? 5.987 -17.206 -21.313 1.00 77.62 114 GLU A C 1
ATOM 923 O O . GLU A 1 114 ? 5.126 -17.878 -20.738 1.00 77.62 114 GLU A O 1
ATOM 928 N N . LEU A 1 115 ? 6.864 -16.459 -20.633 1.00 77.62 115 LEU A N 1
ATOM 929 C CA . LEU A 1 115 ? 6.867 -16.364 -19.171 1.00 77.62 115 LEU A CA 1
ATOM 930 C C . LEU A 1 115 ? 5.622 -15.650 -18.630 1.00 77.62 115 LEU A C 1
ATOM 932 O O . LEU A 1 115 ? 5.116 -16.036 -17.577 1.00 77.62 115 LEU A O 1
ATOM 936 N N . GLN A 1 116 ? 5.106 -14.634 -19.328 1.00 77.50 116 GLN A N 1
ATOM 937 C CA . GLN A 1 116 ? 3.849 -13.977 -18.954 1.00 77.50 116 GLN A CA 1
ATOM 938 C C . GLN A 1 116 ? 2.666 -14.941 -19.056 1.00 77.50 116 GLN A C 1
ATOM 940 O O . GLN A 1 116 ? 1.915 -15.075 -18.090 1.00 77.50 116 GLN A O 1
ATOM 945 N N . GLN A 1 117 ? 2.558 -15.680 -20.162 1.00 83.62 117 GLN A N 1
ATOM 946 C CA . GLN A 1 117 ? 1.519 -16.698 -20.339 1.00 83.62 117 GLN A CA 1
ATOM 947 C C . GLN A 1 117 ? 1.624 -17.826 -19.301 1.00 83.62 117 GLN A C 1
ATOM 949 O O . GLN A 1 117 ? 0.615 -18.360 -18.850 1.00 83.62 117 GLN A O 1
ATOM 954 N N . GLU A 1 118 ? 2.834 -18.223 -18.905 1.00 85.12 118 GLU A N 1
ATOM 955 C CA . GLU A 1 118 ? 3.047 -19.212 -17.841 1.00 85.12 118 GLU A CA 1
ATOM 956 C C . GLU A 1 118 ? 2.610 -18.687 -16.461 1.00 85.12 118 GLU A C 1
ATOM 958 O O . GLU A 1 118 ? 1.962 -19.405 -15.698 1.00 85.12 118 GLU A O 1
ATOM 963 N N . VAL A 1 119 ? 2.907 -17.424 -16.139 1.00 85.19 119 VAL A N 1
ATOM 964 C CA . VAL A 1 119 ? 2.461 -16.793 -14.885 1.00 85.19 119 VAL A CA 1
ATOM 965 C C . VAL A 1 119 ? 0.935 -16.672 -14.838 1.00 85.19 119 VAL A C 1
ATOM 967 O O . VAL A 1 119 ? 0.338 -16.979 -13.807 1.00 85.19 119 VAL A O 1
ATOM 970 N N . GLU A 1 120 ? 0.294 -16.277 -15.938 1.00 86.50 120 GLU A N 1
ATOM 971 C CA . GLU A 1 120 ? -1.170 -16.193 -16.032 1.00 86.50 120 GLU A CA 1
ATOM 972 C C . GLU A 1 120 ? -1.835 -17.564 -15.863 1.00 86.50 120 GLU A C 1
ATOM 974 O O . GLU A 1 120 ? -2.759 -17.701 -15.059 1.00 86.50 120 GLU A O 1
ATOM 979 N N . ARG A 1 121 ? -1.302 -18.605 -16.519 1.00 87.00 121 ARG A N 1
ATOM 980 C CA . ARG A 1 121 ? -1.772 -19.991 -16.352 1.00 87.00 121 ARG A CA 1
ATOM 981 C C . ARG A 1 121 ? -1.694 -20.460 -14.899 1.00 87.00 121 ARG A C 1
ATOM 983 O O . ARG A 1 121 ? -2.657 -21.025 -14.384 1.00 87.00 121 ARG A O 1
ATOM 990 N N . ARG A 1 122 ? -0.598 -20.158 -14.196 1.00 86.56 122 ARG A N 1
ATOM 991 C CA . ARG A 1 122 ? -0.454 -20.498 -12.768 1.00 86.56 122 ARG A CA 1
ATOM 992 C C . ARG A 1 122 ? -1.474 -19.792 -11.882 1.00 86.56 122 ARG A C 1
ATOM 994 O O . ARG A 1 122 ? -2.014 -20.422 -10.976 1.00 86.56 122 ARG A O 1
ATOM 1001 N N . ILE A 1 123 ? -1.759 -18.516 -12.147 1.00 85.31 123 ILE A N 1
ATOM 1002 C CA . ILE A 1 123 ? -2.781 -17.757 -11.409 1.00 85.31 123 ILE A CA 1
ATOM 1003 C C . ILE A 1 123 ? -4.168 -18.378 -11.627 1.00 85.31 123 ILE A C 1
ATOM 1005 O O . ILE A 1 123 ? -4.946 -18.511 -10.678 1.00 85.31 123 ILE A O 1
ATOM 1009 N N . GLU A 1 124 ? -4.487 -18.786 -12.856 1.00 83.69 124 GLU A N 1
ATOM 1010 C CA . GLU A 1 124 ? -5.749 -19.468 -13.148 1.00 83.69 124 GLU A CA 1
ATOM 1011 C C . GLU A 1 124 ? -5.866 -20.818 -12.440 1.00 83.69 124 GLU A C 1
ATOM 1013 O O . GLU A 1 124 ? -6.933 -21.144 -11.914 1.00 83.69 124 GLU A O 1
ATOM 1018 N N . ASP A 1 125 ? -4.792 -21.602 -12.403 1.00 85.56 125 ASP A N 1
ATOM 1019 C CA . ASP A 1 125 ? -4.796 -22.917 -11.768 1.00 85.56 125 ASP A CA 1
ATOM 1020 C C . ASP A 1 125 ? -4.876 -22.821 -10.242 1.00 85.56 125 ASP A C 1
ATOM 1022 O O . ASP A 1 125 ? -5.638 -23.567 -9.620 1.00 85.56 125 ASP A O 1
ATOM 1026 N N . GLU A 1 126 ? -4.205 -21.842 -9.633 1.00 85.12 126 GLU A N 1
ATOM 1027 C CA . GLU A 1 126 ? -4.348 -21.534 -8.206 1.00 85.12 126 GLU A CA 1
ATOM 1028 C C . GLU A 1 126 ? -5.786 -21.086 -7.877 1.00 85.12 126 GLU A C 1
ATOM 1030 O O . GLU A 1 126 ? -6.385 -21.528 -6.891 1.00 85.12 126 GLU A O 1
ATOM 1035 N N . ALA A 1 127 ? -6.411 -20.289 -8.753 1.00 84.00 127 ALA A N 1
ATOM 1036 C CA . ALA A 1 127 ? -7.810 -19.888 -8.610 1.00 84.00 127 ALA A CA 1
ATOM 1037 C C . ALA A 1 127 ? -8.791 -21.065 -8.774 1.00 84.00 127 ALA A C 1
ATOM 1039 O O . ALA A 1 127 ? -9.811 -21.117 -8.076 1.00 84.00 127 ALA A O 1
ATOM 1040 N N . LYS A 1 128 ? -8.510 -22.018 -9.674 1.00 82.00 128 LYS A N 1
ATOM 1041 C CA . LYS A 1 128 ? -9.292 -23.258 -9.823 1.00 82.00 128 LYS A CA 1
ATOM 1042 C C . LYS A 1 128 ? -9.151 -24.140 -8.581 1.00 82.00 128 LYS A C 1
ATOM 1044 O O . LYS A 1 128 ? -10.171 -24.587 -8.058 1.00 82.00 128 LYS A O 1
ATOM 1049 N N . GLN A 1 129 ? -7.938 -24.320 -8.055 1.00 78.06 129 GLN A N 1
ATOM 1050 C CA . GLN A 1 129 ? -7.703 -25.074 -6.818 1.00 78.06 129 GLN A CA 1
ATOM 1051 C C . GLN A 1 129 ? -8.444 -24.458 -5.628 1.00 78.06 129 GLN A C 1
ATOM 1053 O O . GLN A 1 129 ? -9.157 -25.165 -4.922 1.00 78.06 129 GLN A O 1
ATOM 1058 N N . ALA A 1 130 ? -8.385 -23.136 -5.452 1.00 79.19 130 ALA A N 1
ATOM 1059 C CA . ALA A 1 130 ? -9.094 -22.454 -4.369 1.00 79.19 130 ALA A CA 1
ATOM 1060 C C . ALA A 1 130 ? -10.627 -22.630 -4.432 1.00 79.19 130 ALA A C 1
ATOM 1062 O O . ALA A 1 130 ? -11.289 -22.676 -3.392 1.00 79.19 130 ALA A O 1
ATOM 1063 N N . LYS A 1 131 ? -11.207 -22.740 -5.637 1.00 76.12 131 LYS A N 1
ATOM 1064 C CA . LYS A 1 131 ? -12.639 -23.037 -5.826 1.00 76.12 131 LYS A CA 1
ATOM 1065 C C . LYS A 1 131 ? -12.974 -24.480 -5.457 1.00 76.12 131 LYS A C 1
ATOM 1067 O O . LYS A 1 131 ? -13.992 -24.703 -4.808 1.00 76.12 131 LYS A O 1
ATOM 1072 N N . VAL A 1 132 ? -12.119 -25.432 -5.828 1.00 81.62 132 VAL A N 1
ATOM 1073 C CA . VAL A 1 132 ? -12.274 -26.844 -5.447 1.00 81.62 132 VAL A CA 1
ATOM 1074 C C . VAL A 1 132 ? -12.217 -26.995 -3.926 1.00 81.62 132 VAL A C 1
ATOM 1076 O O . VAL A 1 132 ? -13.117 -27.591 -3.345 1.00 81.62 132 VAL A O 1
ATOM 1079 N N . SER A 1 133 ? -11.248 -26.365 -3.259 1.00 69.31 133 SER A N 1
ATOM 1080 C CA . SER A 1 133 ? -11.122 -26.413 -1.796 1.00 69.31 133 SER A CA 1
ATOM 1081 C C . SER A 1 133 ? -12.327 -25.809 -1.070 1.00 69.31 133 SER A C 1
ATOM 1083 O O . SER A 1 133 ? -12.737 -26.323 -0.035 1.00 69.31 133 SER A O 1
ATOM 1085 N N . LYS A 1 134 ? -12.921 -24.736 -1.610 1.00 76.81 134 LYS A N 1
ATOM 1086 C CA . LYS A 1 134 ? -14.155 -24.150 -1.058 1.00 76.81 134 LYS A CA 1
ATOM 1087 C C . LYS A 1 134 ? -15.373 -25.045 -1.254 1.00 76.81 134 LYS A C 1
ATOM 1089 O O . LYS A 1 134 ? -16.171 -25.151 -0.337 1.00 76.81 134 LYS A O 1
ATOM 1094 N N . LYS A 1 135 ? -15.491 -25.697 -2.414 1.00 78.69 135 LYS A N 1
ATOM 1095 C CA . LYS A 1 135 ? -16.566 -26.657 -2.694 1.00 78.69 135 LYS A CA 1
ATOM 1096 C C . LYS A 1 135 ? -16.522 -27.836 -1.714 1.00 78.69 135 LYS A C 1
ATOM 1098 O O . LYS A 1 135 ? -17.562 -28.246 -1.226 1.00 78.69 135 LYS A O 1
ATOM 1103 N N . ILE A 1 136 ? -15.324 -28.330 -1.391 1.00 74.31 136 ILE A N 1
ATOM 1104 C CA . ILE A 1 136 ? -15.133 -29.426 -0.428 1.00 74.31 136 ILE A CA 1
ATOM 1105 C C . ILE A 1 136 ? -15.554 -29.007 0.993 1.00 74.31 136 ILE A C 1
ATOM 1107 O O . ILE A 1 136 ? -16.116 -29.815 1.712 1.00 74.31 136 ILE A O 1
ATOM 1111 N N . GLN A 1 137 ? -15.346 -27.747 1.388 1.00 66.00 137 GLN A N 1
ATOM 1112 C CA . GLN A 1 137 ? -1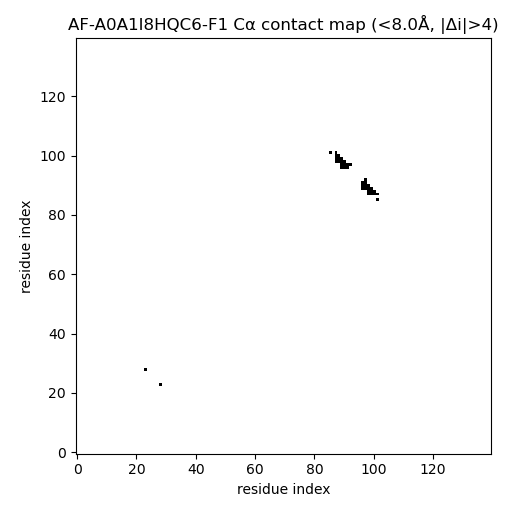5.743 -27.246 2.714 1.00 66.00 137 GLN A CA 1
ATOM 1113 C C . GLN A 1 137 ? -17.239 -26.908 2.858 1.00 66.00 137 GLN A C 1
ATOM 1115 O O . GLN A 1 137 ? -17.673 -26.628 3.969 1.00 66.00 137 GLN A O 1
ATOM 1120 N N . GLU A 1 138 ? -18.008 -26.873 1.766 1.00 68.00 138 GLU A N 1
ATOM 1121 C CA . GLU A 1 138 ? -19.464 -26.643 1.793 1.00 68.00 138 GLU A CA 1
ATOM 1122 C C . GLU A 1 138 ? -20.282 -27.947 1.793 1.00 68.00 138 GLU A C 1
ATOM 1124 O O . GLU A 1 138 ? -21.491 -27.888 2.012 1.00 68.00 138 GLU A O 1
ATOM 1129 N N . GLU A 1 139 ? -19.654 -29.101 1.539 1.00 60.72 139 GLU A N 1
ATOM 1130 C CA . GLU A 1 139 ? -20.330 -30.410 1.465 1.00 60.72 139 GLU A CA 1
ATOM 1131 C C . GLU A 1 139 ? -20.133 -31.289 2.726 1.00 60.72 139 GLU A C 1
ATOM 1133 O O . GLU A 1 139 ? -20.722 -32.368 2.790 1.00 60.72 139 GLU A O 1
ATOM 1138 N N . ASP A 1 140 ? -19.379 -30.814 3.730 1.00 51.69 140 ASP A N 1
ATOM 1139 C CA . ASP A 1 140 ? -19.255 -31.389 5.091 1.00 51.69 140 ASP A CA 1
ATOM 1140 C C . ASP A 1 140 ? -20.070 -30.577 6.122 1.00 51.69 140 ASP A C 1
ATOM 1142 O O . ASP A 1 140 ? -20.674 -31.193 7.035 1.00 51.69 140 ASP A O 1
#